Protein AF-N1TY03-F1 (afdb_monomer_lite)

Secondary structure (DSSP, 8-state):
-------SSHHHHHHHHHHHHHHHHHHHHHTTS---------GGGGGGGTTS--EEEES-GGGSSGGGHHHHHHHHHHHHSTTSEEEEEEEEESSS--S-TTT-SSHHHHHHH--SEEEEEEEEE-TT-SEEEEEEEEE--

pLDDT: mean 82.62, std 18.33, range [23.09, 98.69]

Structure (mmCIF, N/CA/C/O backbone):
data_AF-N1TY03-F1
#
_entry.id   AF-N1TY03-F1
#
loop_
_atom_site.group_PDB
_atom_site.id
_atom_site.type_symbol
_atom_site.label_atom_id
_atom_site.label_alt_id
_atom_site.label_comp_id
_atom_site.label_asym_id
_atom_site.label_entity_id
_atom_site.label_seq_id
_atom_site.pdbx_PDB_ins_code
_atom_site.Cartn_x
_atom_site.Cartn_y
_atom_site.Cartn_z
_atom_site.occupancy
_atom_site.B_iso_or_equiv
_atom_site.auth_seq_id
_atom_site.auth_comp_id
_atom_site.auth_asym_id
_atom_site.auth_atom_id
_atom_site.pdbx_PDB_model_num
ATOM 1 N N . MET A 1 1 ? -10.151 78.524 -17.165 1.00 32.78 1 MET A N 1
ATOM 2 C CA . MET A 1 1 ? -10.480 77.322 -17.957 1.00 32.78 1 MET A CA 1
ATOM 3 C C . MET A 1 1 ? -10.889 76.242 -16.972 1.00 32.78 1 MET A C 1
ATOM 5 O O . MET A 1 1 ? -10.059 75.848 -16.166 1.00 32.78 1 MET A O 1
ATOM 9 N N . VAL A 1 2 ? -12.172 75.875 -16.941 1.00 31.00 2 VAL A N 1
ATOM 10 C CA . VAL A 1 2 ? -12.676 74.778 -16.103 1.00 31.00 2 VAL A CA 1
ATOM 11 C C . VAL A 1 2 ? -12.681 73.517 -16.950 1.00 31.00 2 VAL A C 1
ATOM 13 O O . VAL A 1 2 ? -13.260 73.525 -18.031 1.00 31.00 2 VAL A O 1
ATOM 16 N N . PHE A 1 3 ? -12.096 72.448 -16.423 1.00 23.09 3 PHE A N 1
ATOM 17 C CA . PHE A 1 3 ? -12.531 71.090 -16.713 1.00 23.09 3 PHE A CA 1
ATOM 18 C C . PHE A 1 3 ? -12.646 70.356 -15.379 1.00 23.09 3 PHE A C 1
ATOM 20 O O . PHE A 1 3 ? -11.650 70.097 -14.712 1.00 23.09 3 PHE A O 1
ATOM 27 N N . ILE A 1 4 ? -13.885 70.064 -14.991 1.00 39.34 4 ILE A N 1
ATOM 28 C CA . ILE A 1 4 ? -14.204 68.948 -14.107 1.00 39.34 4 ILE A CA 1
ATOM 29 C C . ILE A 1 4 ? -14.594 67.815 -15.048 1.00 39.34 4 ILE A C 1
ATOM 31 O O . ILE A 1 4 ? -15.502 67.988 -15.861 1.00 39.34 4 ILE A O 1
ATOM 35 N N . LEU A 1 5 ? -13.935 66.667 -14.923 1.00 27.67 5 LEU A N 1
ATOM 36 C CA . LEU A 1 5 ? -14.528 65.394 -15.310 1.00 27.67 5 LEU A CA 1
ATOM 37 C C . LEU A 1 5 ? -14.410 64.416 -14.127 1.00 27.67 5 LEU A C 1
ATOM 39 O O . LEU A 1 5 ? -13.311 64.243 -13.595 1.00 27.67 5 LEU A O 1
ATOM 43 N N . PRO A 1 6 ? -15.531 63.811 -13.692 1.00 41.47 6 PRO A N 1
ATOM 44 C CA . PRO A 1 6 ? -15.612 62.913 -12.549 1.00 41.47 6 PRO A CA 1
ATOM 45 C C . PRO A 1 6 ? -15.365 61.480 -13.023 1.00 41.47 6 PRO A C 1
ATOM 47 O O . PRO A 1 6 ? -16.198 60.921 -13.723 1.00 41.47 6 PRO A O 1
ATOM 50 N N . PHE A 1 7 ? -14.222 60.874 -12.706 1.00 38.22 7 PHE A N 1
ATOM 51 C CA . PHE A 1 7 ? -13.973 59.484 -13.124 1.00 38.22 7 PHE A CA 1
ATOM 52 C C . PHE A 1 7 ? -12.967 58.748 -12.229 1.00 38.22 7 PHE A C 1
ATOM 54 O O . PHE A 1 7 ? -12.175 57.944 -12.707 1.00 38.22 7 PHE A O 1
ATOM 61 N N . PHE A 1 8 ? -12.967 59.032 -10.922 1.00 39.16 8 PHE A N 1
ATOM 62 C CA . PHE A 1 8 ? -12.036 58.390 -9.983 1.00 39.16 8 PHE A CA 1
ATOM 63 C C . PHE A 1 8 ? -12.685 57.524 -8.893 1.00 39.16 8 PHE A C 1
ATOM 65 O O . PHE A 1 8 ? -11.984 56.707 -8.310 1.00 39.16 8 PHE A O 1
ATOM 72 N N . GLU A 1 9 ? -14.000 57.599 -8.659 1.00 41.66 9 GLU A N 1
ATOM 73 C CA . GLU A 1 9 ? -14.645 56.790 -7.604 1.00 41.66 9 GLU A CA 1
ATOM 74 C C . GLU A 1 9 ? -15.037 55.371 -8.060 1.00 41.66 9 GLU A C 1
ATOM 76 O O . GLU A 1 9 ? -14.799 54.410 -7.332 1.00 41.66 9 GLU A O 1
ATOM 81 N N . ILE A 1 10 ? -15.506 55.186 -9.301 1.00 44.16 10 ILE A N 1
ATOM 82 C CA . ILE A 1 10 ? -15.982 53.870 -9.791 1.00 44.16 10 ILE A CA 1
ATOM 83 C C . ILE A 1 10 ? -14.835 52.843 -9.918 1.00 44.16 10 ILE A C 1
ATOM 85 O O . ILE A 1 10 ? -15.014 51.652 -9.665 1.00 44.16 10 ILE A O 1
ATOM 89 N N . LEU A 1 11 ? -13.625 53.298 -10.266 1.00 42.69 11 LEU A N 1
ATOM 90 C CA . LEU A 1 11 ? -12.438 52.440 -10.411 1.00 42.69 11 LEU A CA 1
ATOM 91 C C . LEU A 1 11 ? -11.856 51.989 -9.058 1.00 42.69 11 LEU A C 1
ATOM 93 O O . LEU A 1 11 ? -11.194 50.952 -8.986 1.00 42.69 11 LEU A O 1
ATOM 97 N N . LEU A 1 12 ? -12.108 52.753 -7.989 1.00 49.16 12 LEU A N 1
ATOM 98 C CA . LEU A 1 12 ? -11.766 52.378 -6.617 1.00 49.16 12 LEU A CA 1
ATOM 99 C C . LEU A 1 12 ? -12.756 51.336 -6.086 1.00 49.16 12 LEU A C 1
ATOM 101 O O . LEU A 1 12 ? -12.318 50.329 -5.535 1.00 49.16 12 LEU A O 1
ATOM 105 N N . GLU A 1 13 ? -14.060 51.513 -6.317 1.00 53.53 13 GLU A N 1
ATOM 106 C CA . GLU A 1 13 ? -15.087 50.555 -5.879 1.00 53.53 13 GLU A CA 1
ATOM 107 C C . GLU A 1 13 ? -14.937 49.170 -6.524 1.00 53.53 13 GLU A C 1
ATOM 109 O O . GLU A 1 13 ? -15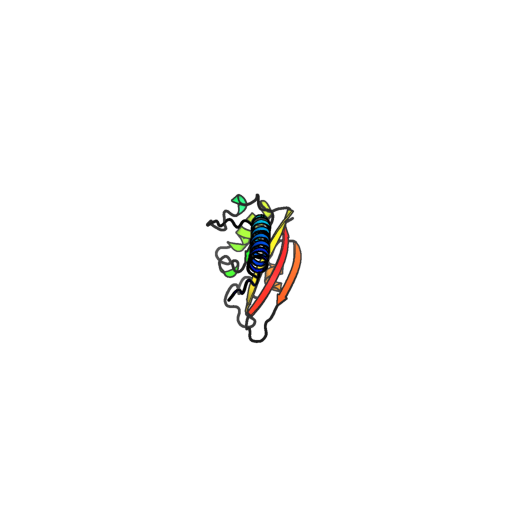.027 48.160 -5.825 1.00 53.53 13 GLU A O 1
ATOM 114 N N . GLN A 1 14 ? -14.631 49.092 -7.825 1.00 54.59 14 GLN A N 1
ATOM 115 C CA . GLN A 1 14 ? -14.412 47.803 -8.498 1.00 54.59 14 GLN A CA 1
ATOM 116 C C . GLN A 1 14 ? -13.203 47.045 -7.930 1.00 54.59 14 GLN A C 1
ATOM 118 O O . GLN A 1 14 ? -13.305 45.851 -7.647 1.00 54.59 14 GLN A O 1
ATOM 123 N N . LYS A 1 15 ? -12.089 47.743 -7.667 1.00 58.50 15 LYS A N 1
ATOM 124 C CA . LYS A 1 15 ? -10.913 47.144 -7.013 1.00 58.50 15 LYS A CA 1
ATOM 125 C C . LYS A 1 15 ? -11.196 46.729 -5.570 1.00 58.50 15 LYS A C 1
ATOM 127 O O . LYS A 1 15 ? -10.682 45.711 -5.114 1.00 58.50 15 LYS A O 1
ATOM 132 N N . TRP A 1 16 ? -12.022 47.485 -4.847 1.00 55.09 16 TRP A N 1
ATOM 133 C CA . TRP A 1 16 ? -12.444 47.132 -3.491 1.00 55.09 16 TRP A CA 1
ATOM 134 C C . TRP A 1 16 ? -13.324 45.880 -3.462 1.00 55.09 16 TRP A C 1
ATOM 136 O O . TRP A 1 16 ? -13.111 45.011 -2.616 1.00 55.09 16 TRP A O 1
ATOM 146 N N . LEU A 1 17 ? -14.260 45.739 -4.402 1.00 67.25 17 LEU A N 1
ATOM 147 C CA . LEU A 1 17 ? -15.093 44.540 -4.530 1.00 67.25 17 LEU A CA 1
ATOM 148 C C . LEU A 1 17 ? -14.274 43.309 -4.941 1.00 67.25 17 LEU A C 1
ATOM 150 O O . LEU A 1 17 ? -14.499 42.229 -4.395 1.00 67.25 17 LEU A O 1
ATOM 154 N N . GLU A 1 18 ? -13.281 43.463 -5.822 1.00 69.69 18 GLU A N 1
ATOM 155 C CA . GLU A 1 18 ? -12.323 42.394 -6.140 1.00 69.69 18 GLU A CA 1
ATOM 156 C C . GLU A 1 18 ? -11.487 41.982 -4.923 1.00 69.69 18 GLU A C 1
ATOM 158 O O . GLU A 1 18 ? -11.324 40.790 -4.667 1.00 69.69 18 GLU A O 1
ATOM 163 N N . LEU A 1 19 ? -11.003 42.937 -4.124 1.00 66.12 19 LEU A N 1
ATOM 164 C CA . LEU A 1 19 ? -10.240 42.648 -2.905 1.00 66.12 19 LEU A CA 1
ATOM 165 C C . LEU A 1 19 ? -11.094 41.963 -1.831 1.00 66.12 19 LEU A C 1
ATOM 167 O O . LEU A 1 19 ? -10.617 41.046 -1.163 1.00 66.12 19 LEU A O 1
ATOM 171 N N . ILE A 1 20 ? -12.361 42.358 -1.684 1.00 74.31 20 ILE A N 1
ATOM 172 C CA . ILE A 1 20 ? -13.320 41.693 -0.789 1.00 74.31 20 ILE A CA 1
ATOM 173 C C . ILE A 1 20 ? -13.638 40.284 -1.302 1.00 74.31 20 ILE A C 1
ATOM 175 O O . ILE A 1 20 ? -13.647 39.341 -0.515 1.00 74.31 20 ILE A O 1
ATOM 179 N N . SER A 1 21 ? -13.832 40.115 -2.610 1.00 72.50 21 SER A N 1
ATOM 180 C CA . SER A 1 21 ? -14.013 38.811 -3.262 1.00 72.50 21 SER A CA 1
ATOM 181 C C . SER A 1 21 ? -12.821 37.880 -3.016 1.00 72.50 21 SER A C 1
ATOM 183 O O . SER A 1 21 ? -13.005 36.753 -2.554 1.00 72.50 21 SER A O 1
ATOM 185 N N . LEU A 1 22 ? -11.596 38.367 -3.236 1.00 69.94 22 LEU A N 1
ATOM 186 C CA . LEU A 1 22 ? -10.353 37.631 -2.992 1.00 69.94 22 LEU A CA 1
ATOM 187 C C . LEU A 1 22 ? -10.180 37.284 -1.511 1.00 69.94 22 LEU A C 1
ATOM 189 O O . LEU A 1 22 ? -9.814 36.158 -1.180 1.00 69.94 22 LEU A O 1
ATOM 193 N N . ARG A 1 23 ? -10.501 38.216 -0.604 1.00 68.62 23 ARG A N 1
ATOM 194 C CA . ARG A 1 23 ? -10.499 37.974 0.846 1.00 68.62 23 ARG A CA 1
ATOM 195 C C . ARG A 1 23 ? -11.518 36.899 1.221 1.00 68.62 23 ARG A C 1
ATOM 197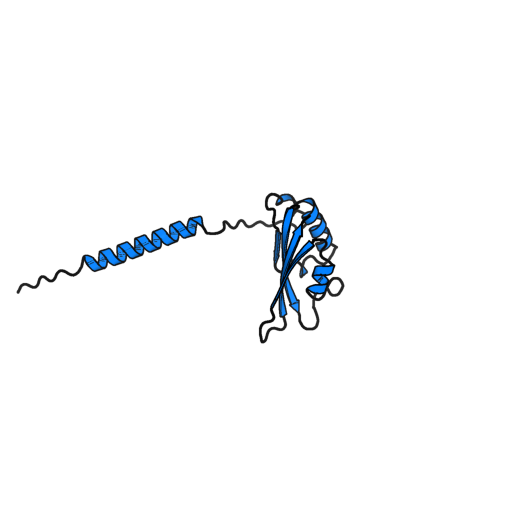 O O . ARG A 1 23 ? -11.182 35.992 1.970 1.00 68.62 23 ARG A O 1
ATOM 204 N N . LEU A 1 24 ? -12.734 36.951 0.680 1.00 70.25 24 LEU A N 1
ATOM 205 C CA . LEU A 1 24 ? -13.775 35.951 0.929 1.00 70.25 24 LEU A CA 1
ATOM 206 C C . LEU A 1 24 ? -13.419 34.581 0.336 1.00 70.25 24 LEU A C 1
ATOM 208 O O . LEU A 1 24 ? -13.692 33.566 0.971 1.00 70.25 24 LEU A O 1
ATOM 212 N N . GLN A 1 25 ? -12.787 34.526 -0.840 1.00 68.19 25 GLN A N 1
ATOM 213 C CA . GLN A 1 25 ? -12.240 33.287 -1.403 1.00 68.19 25 GLN A CA 1
ATOM 214 C C . GLN A 1 25 ? -11.122 32.721 -0.527 1.00 68.19 25 GLN A C 1
ATOM 216 O O . GLN A 1 25 ? -11.139 31.528 -0.243 1.00 68.19 25 GLN A O 1
ATOM 221 N N . TYR A 1 26 ? -10.205 33.561 -0.046 1.00 66.56 26 TYR A N 1
ATOM 222 C CA . TYR A 1 26 ? -9.133 33.156 0.861 1.00 66.56 26 TYR A CA 1
ATOM 223 C C . TYR A 1 26 ? -9.674 32.617 2.193 1.00 66.56 26 TYR A C 1
ATOM 225 O O . TYR A 1 26 ? -9.283 31.535 2.617 1.00 66.56 26 TYR A O 1
ATOM 233 N N . GLU A 1 27 ? -10.627 33.304 2.827 1.00 65.94 27 GLU A N 1
ATOM 234 C CA . GLU A 1 27 ? -11.240 32.838 4.082 1.00 65.94 27 GLU A CA 1
ATOM 235 C C . GLU A 1 27 ? -12.080 31.557 3.873 1.00 65.94 27 GLU A C 1
ATOM 237 O O . GLU A 1 27 ? -12.091 30.676 4.733 1.00 65.94 27 GLU A O 1
ATOM 242 N N . ARG A 1 28 ? -12.728 31.387 2.707 1.00 60.50 28 ARG A N 1
ATOM 243 C CA . ARG A 1 28 ? -13.392 30.120 2.328 1.00 60.50 28 ARG A CA 1
ATOM 244 C C . ARG A 1 28 ? -12.389 28.986 2.100 1.00 60.50 28 ARG A C 1
ATOM 246 O O . ARG A 1 28 ? -12.649 27.856 2.511 1.00 60.50 28 ARG A O 1
ATOM 253 N N . GLN A 1 29 ? -11.249 29.275 1.474 1.00 59.31 29 GLN A N 1
ATOM 254 C CA . GLN A 1 29 ? -10.171 28.305 1.261 1.00 59.31 29 GLN A CA 1
ATOM 255 C C . GLN A 1 29 ? -9.499 27.909 2.576 1.00 59.31 29 GLN A C 1
ATOM 257 O O . GLN A 1 29 ? -9.204 26.740 2.792 1.00 59.31 29 GLN A O 1
ATOM 262 N N . LYS A 1 30 ? -9.343 28.848 3.509 1.00 57.56 30 LYS A N 1
ATOM 263 C CA . LYS A 1 30 ? -8.762 28.601 4.833 1.00 57.56 30 LYS A CA 1
ATOM 264 C C . LYS A 1 30 ? -9.539 27.557 5.643 1.00 57.56 30 LYS A C 1
ATOM 266 O O . LYS A 1 30 ? -8.926 26.784 6.367 1.00 57.56 30 LYS A O 1
ATOM 271 N N . ASN A 1 31 ? -10.860 27.496 5.468 1.00 55.81 31 ASN A N 1
ATOM 272 C CA . ASN A 1 31 ? -11.732 26.500 6.104 1.00 55.81 31 ASN A CA 1
ATOM 273 C C . ASN A 1 31 ? -11.920 25.209 5.283 1.00 55.81 31 ASN A C 1
ATOM 275 O O . ASN A 1 31 ? -12.660 24.325 5.708 1.00 55.81 31 ASN A O 1
ATOM 279 N N . THR A 1 32 ? -11.297 25.098 4.106 1.00 56.88 32 THR A N 1
ATOM 280 C CA . THR A 1 32 ? -11.384 23.914 3.223 1.00 56.88 32 THR A CA 1
ATOM 281 C C . THR A 1 32 ? -10.024 23.302 2.889 1.00 56.88 32 THR A C 1
ATOM 283 O O . THR A 1 32 ? -9.963 22.206 2.337 1.00 56.88 32 THR A O 1
ATOM 286 N N . LEU A 1 33 ? -8.928 23.970 3.252 1.00 57.94 33 LEU A N 1
ATOM 287 C CA . LEU A 1 33 ? -7.585 23.414 3.200 1.00 57.94 33 LEU A CA 1
ATOM 288 C C . LEU A 1 33 ? -7.486 22.260 4.197 1.00 57.94 33 LEU A C 1
ATOM 290 O O . LEU A 1 33 ? -7.722 22.432 5.393 1.00 57.94 33 LEU A O 1
ATOM 294 N N . ALA A 1 34 ? -7.128 21.082 3.686 1.00 65.62 34 ALA A N 1
ATOM 295 C CA . ALA A 1 34 ? -6.784 19.944 4.519 1.00 65.62 34 ALA A CA 1
ATOM 296 C C . ALA A 1 34 ? -5.727 20.379 5.546 1.00 65.62 34 ALA A C 1
ATOM 298 O O . ALA A 1 34 ? -4.706 20.972 5.191 1.00 65.62 34 ALA A O 1
ATOM 299 N N . ILE A 1 35 ? -5.996 20.123 6.826 1.00 76.25 35 ILE A N 1
ATOM 300 C CA . ILE A 1 35 ? -5.016 20.338 7.886 1.00 76.25 35 ILE A CA 1
ATOM 301 C C . ILE A 1 35 ? -4.022 19.185 7.785 1.00 76.25 35 ILE A C 1
ATOM 303 O O . ILE A 1 35 ? -4.351 18.046 8.106 1.00 76.25 35 ILE A O 1
ATOM 307 N N . TRP A 1 36 ? -2.819 19.482 7.304 1.00 78.25 36 TRP A N 1
ATOM 308 C CA . TRP A 1 36 ? -1.727 18.517 7.236 1.00 78.25 36 TRP A CA 1
ATOM 309 C C . TRP A 1 36 ? -0.932 18.570 8.534 1.00 78.25 36 TRP A C 1
ATOM 311 O O . TRP A 1 36 ? -0.454 19.635 8.930 1.00 78.25 36 TRP A O 1
ATOM 321 N N . ILE A 1 37 ? -0.779 17.420 9.184 1.00 82.88 37 ILE A N 1
ATOM 322 C CA . ILE A 1 37 ? 0.087 17.261 10.350 1.00 82.88 37 ILE A CA 1
ATOM 323 C C . ILE A 1 37 ? 1.175 16.266 9.965 1.00 82.88 37 ILE A C 1
ATOM 325 O O . ILE A 1 37 ? 0.879 15.172 9.490 1.00 82.88 37 ILE A O 1
ATOM 329 N N . PHE A 1 38 ? 2.431 16.669 10.131 1.00 85.56 38 PHE A N 1
ATOM 330 C CA . PHE A 1 38 ? 3.587 15.843 9.804 1.00 85.56 38 PHE A CA 1
ATOM 331 C C . PHE A 1 38 ? 4.173 15.249 11.079 1.00 85.56 38 PHE A C 1
ATOM 333 O O . PHE A 1 38 ? 4.370 15.956 12.069 1.00 85.56 38 PHE A O 1
ATOM 340 N N . PHE A 1 39 ? 4.489 13.959 11.023 1.00 86.94 39 PHE A N 1
ATOM 341 C CA . PHE A 1 39 ? 5.150 13.221 12.092 1.00 86.94 39 PHE A CA 1
ATOM 342 C C . PHE A 1 39 ? 6.351 12.466 11.520 1.00 86.94 39 PHE A C 1
ATOM 344 O O . PHE A 1 39 ? 6.376 12.138 10.334 1.00 86.94 39 PHE A O 1
ATOM 351 N N . CYS A 1 40 ? 7.339 12.198 12.369 1.00 90.25 40 CYS A N 1
ATOM 352 C CA . CYS A 1 40 ? 8.458 11.313 12.072 1.00 90.25 40 CYS A CA 1
ATOM 353 C C . CYS A 1 40 ? 8.451 10.215 13.137 1.00 90.25 40 CYS A C 1
ATOM 355 O O . CYS A 1 40 ? 8.546 10.530 14.324 1.00 90.25 40 CYS A O 1
ATOM 357 N N . ASP A 1 41 ? 8.267 8.966 12.721 1.00 91.25 41 ASP A N 1
ATOM 358 C CA . ASP A 1 41 ? 8.218 7.797 13.600 1.00 91.25 41 ASP A CA 1
ATOM 359 C C . ASP A 1 41 ? 8.612 6.547 12.801 1.00 91.25 41 ASP A C 1
ATOM 361 O O . ASP A 1 41 ? 8.629 6.572 11.563 1.00 91.25 41 ASP A O 1
ATOM 365 N N . ASP A 1 42 ? 8.913 5.457 13.500 1.00 90.38 42 ASP A N 1
ATOM 366 C CA . ASP A 1 42 ? 9.219 4.183 12.855 1.00 90.38 42 ASP A CA 1
ATOM 367 C C . ASP A 1 42 ? 7.937 3.468 12.408 1.00 90.38 42 ASP A C 1
ATOM 369 O O . ASP A 1 42 ? 6.894 3.527 13.067 1.00 90.38 42 ASP A O 1
ATOM 373 N N . ILE A 1 43 ? 8.024 2.721 11.301 1.00 88.69 43 ILE A N 1
ATOM 374 C CA . ILE A 1 43 ? 6.891 1.969 10.729 1.00 88.69 43 ILE A CA 1
ATOM 375 C C . ILE A 1 43 ? 6.295 0.952 11.713 1.00 88.69 43 ILE A C 1
ATOM 377 O O . ILE A 1 43 ? 5.134 0.562 11.617 1.00 88.69 43 ILE A O 1
ATOM 381 N N . GLU A 1 44 ? 7.087 0.540 12.696 1.00 88.94 44 GLU A N 1
ATOM 382 C CA . GLU A 1 44 ? 6.692 -0.407 13.728 1.00 88.94 44 GLU A CA 1
ATOM 383 C C . GLU A 1 44 ? 5.683 0.192 14.721 1.00 88.94 44 GLU A C 1
ATOM 385 O O . GLU A 1 44 ? 4.951 -0.536 15.390 1.00 88.94 44 GLU A O 1
ATOM 390 N N . PHE A 1 45 ? 5.600 1.522 14.788 1.00 90.75 45 PHE A N 1
ATOM 391 C CA . PHE A 1 45 ? 4.746 2.252 15.718 1.00 90.75 45 PHE A CA 1
ATOM 392 C C . PHE A 1 45 ? 3.446 2.772 15.098 1.00 90.75 45 PHE A C 1
ATOM 394 O O . PHE A 1 45 ? 2.744 3.561 15.734 1.00 90.75 45 PHE A O 1
ATOM 401 N N . LEU A 1 46 ? 3.073 2.301 13.901 1.00 91.31 46 LEU A N 1
ATOM 402 C CA . LEU A 1 46 ? 1.848 2.713 13.199 1.00 91.31 46 LEU A CA 1
ATOM 403 C C . LEU A 1 46 ? 0.593 2.698 14.086 1.00 91.31 46 LEU A C 1
ATOM 405 O O . LEU A 1 46 ? -0.255 3.577 13.961 1.00 91.31 46 LEU A O 1
ATOM 409 N N . GLY A 1 47 ? 0.484 1.752 15.025 1.00 91.50 47 GLY A N 1
ATOM 410 C CA . GLY A 1 47 ? -0.658 1.659 15.941 1.00 91.50 47 GLY A CA 1
ATOM 411 C C . GLY A 1 47 ? -0.912 2.906 16.805 1.00 91.50 47 GLY A C 1
ATOM 412 O O . GLY A 1 47 ? -2.052 3.112 17.232 1.00 91.50 47 GLY A O 1
ATOM 413 N N . LYS A 1 48 ? 0.098 3.767 17.028 1.00 93.50 48 LYS A N 1
ATOM 414 C CA . LYS A 1 48 ? -0.055 5.054 17.741 1.00 93.50 48 LYS A CA 1
ATOM 415 C C . LYS A 1 48 ? -1.016 6.017 17.039 1.00 93.50 48 LYS A C 1
ATOM 417 O O . LYS A 1 48 ? -1.556 6.883 17.710 1.00 93.50 48 LYS A O 1
ATOM 422 N N . TYR A 1 49 ? -1.211 5.838 15.732 1.00 92.31 49 TYR A N 1
ATOM 423 C CA . TYR A 1 49 ? -1.998 6.703 14.850 1.00 92.31 49 TYR A CA 1
ATOM 424 C C . TYR A 1 49 ? -3.356 6.084 14.473 1.00 92.31 49 TYR A C 1
ATOM 426 O O . TYR A 1 49 ? -3.959 6.435 13.461 1.00 92.31 49 TYR A O 1
ATOM 434 N N . SER A 1 50 ? -3.833 5.115 15.258 1.00 90.50 50 SER A N 1
ATOM 435 C CA . SER A 1 50 ? -5.066 4.356 14.987 1.00 90.50 50 SER A CA 1
ATOM 436 C C . SER A 1 50 ? -6.361 5.173 15.086 1.00 90.50 50 SER A C 1
ATOM 438 O O . SER A 1 50 ? -7.435 4.698 14.689 1.00 90.50 50 SER A O 1
ATOM 440 N N . GLU A 1 51 ? -6.286 6.411 15.583 1.00 90.81 51 GLU A N 1
ATOM 441 C CA . GLU A 1 51 ? -7.363 7.393 15.474 1.00 90.81 51 GLU A CA 1
ATOM 442 C C . GLU A 1 51 ? -7.662 7.758 14.011 1.00 90.81 51 GLU A C 1
ATOM 444 O O . GLU A 1 51 ? -8.816 8.038 13.672 1.00 90.81 51 GLU A O 1
ATOM 449 N N . TYR A 1 52 ? -6.662 7.678 13.127 1.00 90.75 52 TYR A N 1
ATOM 450 C CA . TYR A 1 52 ? -6.844 7.796 11.686 1.00 90.75 52 TYR A CA 1
ATOM 451 C C . TYR A 1 52 ? -7.188 6.418 11.126 1.00 90.75 52 TYR A C 1
ATOM 453 O O . TYR A 1 52 ? -6.368 5.512 11.111 1.00 90.75 52 TYR A O 1
ATOM 461 N N . LYS A 1 53 ? -8.425 6.231 10.660 1.00 90.44 53 LYS A N 1
ATOM 462 C CA . LYS A 1 53 ? -8.888 4.913 10.191 1.00 90.44 53 LYS A CA 1
ATOM 463 C C . LYS A 1 53 ? -8.255 4.456 8.883 1.00 90.44 53 LYS A C 1
ATOM 465 O O . LYS A 1 53 ? -8.118 3.260 8.669 1.00 90.44 53 LYS A O 1
ATOM 470 N N . ASN A 1 54 ? -7.889 5.393 8.017 1.00 95.38 54 ASN A N 1
ATOM 471 C CA . ASN A 1 54 ? -7.345 5.089 6.701 1.00 95.38 54 ASN A CA 1
ATOM 472 C C . ASN A 1 54 ? -5.847 5.353 6.688 1.00 95.38 54 ASN A C 1
ATOM 474 O O . ASN A 1 54 ? -5.388 6.347 7.251 1.00 95.38 54 ASN A O 1
ATOM 478 N N . ILE A 1 55 ? -5.110 4.496 5.995 1.00 95.75 55 ILE A N 1
ATOM 479 C CA . ILE A 1 55 ? -3.662 4.595 5.866 1.00 95.75 55 ILE A CA 1
ATOM 480 C C . ILE A 1 55 ? -3.274 4.567 4.395 1.00 95.75 55 ILE A C 1
ATOM 482 O O . ILE A 1 55 ? -3.837 3.806 3.613 1.00 95.75 55 ILE A O 1
ATOM 486 N N . MET A 1 56 ? -2.319 5.413 4.015 1.00 96.00 56 MET A N 1
ATOM 487 C CA . MET A 1 56 ? -1.786 5.463 2.660 1.00 96.00 56 MET A CA 1
ATOM 488 C C . MET A 1 56 ? -0.280 5.245 2.680 1.00 96.00 56 MET A C 1
ATOM 490 O O . MET A 1 56 ? 0.445 6.000 3.325 1.00 96.00 56 MET A O 1
ATOM 494 N N . PHE A 1 57 ? 0.195 4.254 1.933 1.00 96.50 57 PHE A N 1
ATOM 495 C CA . PHE A 1 57 ? 1.606 4.143 1.578 1.00 96.50 57 PHE A CA 1
ATOM 496 C C . PHE A 1 57 ? 1.792 4.701 0.175 1.00 96.50 57 PHE A C 1
ATOM 498 O O . PHE A 1 57 ? 1.162 4.227 -0.764 1.00 96.50 57 PHE A O 1
ATOM 505 N N . SER A 1 58 ? 2.659 5.701 0.037 1.00 95.25 58 SER A N 1
ATOM 506 C CA . SER A 1 58 ? 3.024 6.282 -1.254 1.00 95.25 58 SER A CA 1
ATOM 507 C C . SER A 1 58 ? 4.534 6.197 -1.411 1.00 95.25 58 SER A C 1
ATOM 509 O O . SER A 1 58 ? 5.252 6.829 -0.641 1.00 95.25 58 SER A O 1
ATOM 511 N N . GLU A 1 59 ? 5.007 5.372 -2.349 1.00 92.62 59 GLU A N 1
ATOM 512 C CA . GLU A 1 59 ? 6.437 5.093 -2.603 1.00 92.62 59 GLU A CA 1
ATOM 513 C C . GLU A 1 59 ? 7.239 4.566 -1.396 1.00 92.62 59 GLU A C 1
ATOM 515 O O . GLU A 1 59 ? 8.460 4.450 -1.443 1.00 92.62 59 GLU A O 1
ATOM 520 N N . LEU A 1 60 ? 6.565 4.191 -0.308 1.00 91.50 60 LEU A N 1
ATOM 521 C CA . LEU A 1 60 ? 7.212 3.699 0.908 1.00 91.50 60 LEU A CA 1
ATOM 522 C C . LEU A 1 60 ? 7.645 2.235 0.784 1.00 91.50 60 LEU A C 1
ATOM 524 O O . LEU A 1 60 ? 8.647 1.825 1.363 1.00 91.50 60 LEU A O 1
ATOM 528 N N . THR A 1 61 ? 6.877 1.430 0.047 1.00 92.81 61 THR A N 1
ATOM 529 C CA . THR A 1 61 ? 6.955 -0.033 0.117 1.00 92.81 61 THR A CA 1
ATOM 530 C C . THR A 1 61 ? 8.330 -0.578 -0.235 1.00 92.81 61 THR A C 1
ATOM 532 O O . THR A 1 61 ? 8.795 -1.476 0.459 1.00 92.81 61 THR A O 1
ATOM 535 N N . TRP A 1 62 ? 9.013 -0.002 -1.231 1.00 90.19 62 TRP A N 1
ATOM 536 C CA . TRP A 1 62 ? 10.360 -0.426 -1.631 1.00 90.19 62 TRP A CA 1
ATOM 537 C C . TRP A 1 62 ? 11.387 -0.349 -0.494 1.00 90.19 62 TRP A C 1
ATOM 539 O O . TRP A 1 62 ? 12.317 -1.149 -0.465 1.00 90.19 62 TRP A O 1
ATOM 549 N N . TYR A 1 63 ? 11.198 0.564 0.462 1.00 88.44 63 TYR A N 1
ATOM 550 C CA . TYR A 1 63 ? 12.116 0.801 1.580 1.00 88.44 63 TYR A CA 1
ATOM 551 C C . TYR A 1 63 ? 11.851 -0.084 2.802 1.00 88.44 63 TYR A C 1
ATOM 553 O O . TYR A 1 63 ? 12.649 -0.089 3.736 1.00 88.44 63 TYR A O 1
ATOM 561 N N . ILE A 1 64 ? 10.735 -0.816 2.816 1.00 90.62 64 ILE A N 1
ATOM 562 C CA . ILE A 1 64 ? 10.320 -1.658 3.948 1.00 90.62 64 ILE A CA 1
ATOM 563 C C . ILE A 1 64 ? 10.159 -3.132 3.558 1.00 90.62 64 ILE A C 1
ATOM 565 O O . ILE A 1 64 ? 9.543 -3.895 4.293 1.00 90.62 64 ILE A O 1
ATOM 569 N N . LEU A 1 65 ? 10.677 -3.546 2.399 1.00 88.50 65 LEU A N 1
ATOM 570 C CA . LEU A 1 65 ? 10.616 -4.949 1.974 1.00 88.50 65 LEU A CA 1
ATOM 571 C C . LEU A 1 65 ? 11.514 -5.856 2.819 1.00 88.50 65 LEU A C 1
ATOM 573 O O . LEU A 1 65 ? 11.141 -6.984 3.126 1.00 88.50 65 LEU A O 1
ATOM 577 N N . GLU A 1 66 ? 12.693 -5.362 3.186 1.00 80.81 66 GLU A N 1
ATOM 578 C CA . GLU A 1 66 ? 13.689 -6.127 3.931 1.00 80.81 66 GLU A CA 1
ATOM 579 C C . GLU A 1 66 ? 13.270 -6.337 5.396 1.00 80.81 66 GLU A C 1
ATOM 581 O O . GLU A 1 66 ? 12.397 -5.646 5.933 1.00 80.81 66 GLU A O 1
ATOM 586 N N . ASP A 1 67 ? 13.881 -7.333 6.040 1.00 83.38 67 ASP A N 1
ATOM 587 C CA . ASP A 1 67 ? 13.683 -7.668 7.457 1.00 83.38 67 ASP A CA 1
ATOM 588 C C . ASP A 1 67 ? 12.218 -7.900 7.874 1.00 83.38 67 ASP A C 1
ATOM 590 O O . ASP A 1 67 ? 11.837 -7.652 9.016 1.00 83.38 67 ASP A O 1
ATOM 594 N N . ASN A 1 68 ? 11.373 -8.380 6.953 1.00 84.69 68 ASN A N 1
ATOM 595 C CA . ASN A 1 68 ? 9.935 -8.604 7.165 1.00 84.69 68 ASN A CA 1
ATOM 596 C C . ASN A 1 68 ? 9.144 -7.347 7.579 1.00 84.69 68 ASN A C 1
ATOM 598 O O . ASN A 1 68 ? 8.000 -7.470 8.028 1.00 84.69 68 ASN A O 1
ATOM 602 N N . LYS A 1 69 ? 9.695 -6.138 7.405 1.00 91.12 69 LYS A N 1
ATOM 603 C CA . LYS A 1 69 ? 9.047 -4.897 7.860 1.00 91.12 69 LYS A CA 1
ATOM 604 C C . LYS A 1 69 ? 7.699 -4.658 7.188 1.00 91.12 69 LYS A C 1
ATOM 606 O O . LYS A 1 69 ? 6.770 -4.201 7.846 1.00 91.12 69 LYS A O 1
ATOM 611 N N . LEU A 1 70 ? 7.553 -5.019 5.912 1.00 92.69 70 LEU A N 1
ATOM 612 C CA . LEU A 1 70 ? 6.276 -4.928 5.206 1.00 92.69 70 LEU A CA 1
ATOM 613 C C . LEU A 1 70 ? 5.223 -5.863 5.814 1.00 92.69 70 LEU A C 1
ATOM 615 O O . LEU A 1 70 ? 4.084 -5.449 6.016 1.00 92.69 70 LEU A O 1
ATOM 619 N N . LEU A 1 71 ? 5.600 -7.105 6.129 1.00 92.19 71 LEU A N 1
ATOM 620 C CA . LEU A 1 71 ? 4.689 -8.069 6.751 1.00 92.19 71 LEU A CA 1
ATOM 621 C C . LEU A 1 71 ? 4.278 -7.595 8.148 1.00 92.19 71 LEU A C 1
ATOM 623 O O . LEU A 1 71 ? 3.092 -7.583 8.468 1.00 92.19 71 LEU A O 1
ATOM 627 N N . TYR A 1 72 ? 5.233 -7.100 8.936 1.00 93.25 72 TYR A N 1
ATOM 628 C CA . TYR A 1 72 ? 4.952 -6.507 10.242 1.00 93.25 72 TYR A CA 1
ATOM 629 C C . TYR A 1 72 ? 4.051 -5.265 10.149 1.00 93.25 72 TYR A C 1
ATOM 631 O O . TYR A 1 72 ? 3.159 -5.060 10.980 1.00 93.25 72 TYR A O 1
ATOM 639 N N . ALA A 1 73 ? 4.240 -4.438 9.117 1.00 94.75 73 ALA A N 1
ATOM 640 C CA . ALA A 1 73 ? 3.365 -3.306 8.846 1.00 94.75 73 ALA A CA 1
ATOM 641 C C . ALA A 1 73 ? 1.939 -3.780 8.535 1.00 94.75 73 ALA A C 1
ATOM 643 O O . ALA A 1 73 ? 0.991 -3.226 9.088 1.00 94.75 73 ALA A O 1
ATOM 644 N N . PHE A 1 74 ? 1.765 -4.831 7.726 1.00 95.56 74 PHE A N 1
ATOM 645 C CA . PHE A 1 74 ? 0.443 -5.409 7.476 1.00 95.56 74 PHE A CA 1
ATOM 646 C C . PHE A 1 74 ? -0.219 -5.937 8.752 1.00 95.56 74 PHE A C 1
ATOM 648 O O . PHE A 1 74 ? -1.398 -5.662 8.972 1.00 95.56 74 PHE A O 1
ATOM 655 N N . GLU A 1 75 ? 0.523 -6.617 9.627 1.00 95.06 75 GLU A N 1
ATOM 656 C CA . GLU A 1 75 ? 0.005 -7.073 10.925 1.00 95.06 75 GLU A CA 1
ATOM 657 C C . GLU A 1 75 ? -0.466 -5.901 11.802 1.00 95.06 75 GLU A C 1
ATOM 659 O O . GLU A 1 75 ? -1.553 -5.947 12.388 1.00 95.06 75 GLU A O 1
ATOM 664 N N . ASN A 1 76 ? 0.312 -4.816 11.857 1.00 94.88 76 ASN A N 1
ATOM 665 C CA . ASN A 1 76 ? -0.062 -3.608 12.594 1.00 94.88 76 ASN A CA 1
ATOM 666 C C . ASN A 1 76 ? -1.293 -2.923 11.998 1.00 94.88 76 ASN A C 1
ATOM 668 O O . ASN A 1 76 ? -2.200 -2.540 12.743 1.00 94.88 76 ASN A O 1
ATOM 672 N N . ILE A 1 77 ? -1.349 -2.797 10.670 1.00 96.12 77 ILE A N 1
ATOM 673 C CA . ILE A 1 77 ? -2.494 -2.219 9.962 1.00 96.12 77 ILE A CA 1
ATOM 674 C C . ILE A 1 77 ? -3.756 -3.033 10.269 1.00 96.12 77 ILE A C 1
ATOM 676 O O . ILE A 1 77 ? -4.752 -2.463 10.715 1.00 96.12 7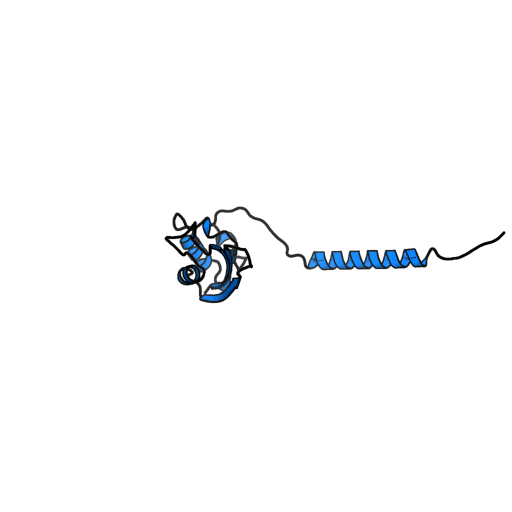7 ILE A O 1
ATOM 680 N N . ALA A 1 78 ? -3.695 -4.361 10.145 1.00 95.81 78 ALA A N 1
ATOM 681 C CA . ALA A 1 78 ? -4.814 -5.254 10.449 1.00 95.81 78 ALA A CA 1
ATOM 682 C C . ALA A 1 78 ? -5.313 -5.092 11.896 1.00 95.81 78 ALA A C 1
ATOM 684 O O . ALA A 1 78 ? -6.514 -5.026 12.158 1.00 95.81 78 ALA A O 1
ATOM 685 N N . LYS A 1 79 ? -4.383 -4.992 12.852 1.00 95.56 79 LYS A N 1
ATOM 686 C CA . LYS A 1 79 ? -4.702 -4.902 14.280 1.00 95.56 79 LYS A CA 1
ATOM 687 C C . LYS A 1 79 ? -5.310 -3.558 14.682 1.00 95.56 79 LYS A C 1
ATOM 689 O O . LYS A 1 79 ? -6.178 -3.521 15.555 1.00 95.56 79 LYS A O 1
ATOM 694 N N . HIS A 1 80 ? -4.833 -2.462 14.099 1.00 96.19 80 HIS A N 1
ATOM 695 C CA . HIS A 1 80 ? -5.091 -1.115 14.612 1.00 96.19 80 HIS A CA 1
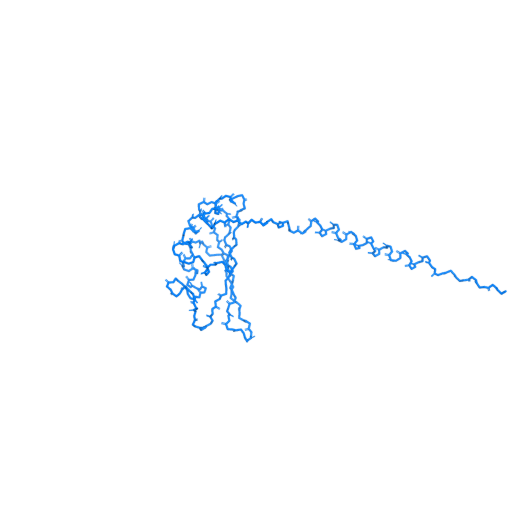ATOM 696 C C . HIS A 1 80 ? -6.021 -0.270 13.728 1.00 96.19 80 HIS A C 1
ATOM 698 O O . HIS A 1 80 ? -6.697 0.621 14.242 1.00 96.19 80 HIS A O 1
ATOM 704 N N . PHE A 1 81 ? -6.124 -0.578 12.434 1.00 96.44 81 PHE A N 1
ATOM 705 C CA . PHE A 1 81 ? -6.838 0.235 11.439 1.00 96.44 81 PHE A CA 1
ATOM 706 C C . PHE A 1 81 ? -8.104 -0.454 10.893 1.00 96.44 81 PHE A C 1
ATOM 708 O O . PHE A 1 81 ? -8.642 -0.072 9.855 1.00 96.44 81 PHE A O 1
ATOM 715 N N . LYS A 1 82 ? -8.615 -1.462 11.612 1.00 94.75 82 LYS A N 1
ATOM 716 C CA . LYS A 1 82 ? -9.836 -2.207 11.271 1.00 94.75 82 LYS A CA 1
ATOM 717 C C . LYS A 1 82 ? -11.035 -1.291 10.993 1.00 94.75 82 LYS A C 1
ATOM 719 O O . LYS A 1 82 ? -11.302 -0.341 11.742 1.00 94.75 82 LYS A O 1
ATOM 724 N N . GLY A 1 83 ? -11.780 -1.621 9.939 1.00 95.06 83 GLY A N 1
ATOM 725 C CA . GLY A 1 83 ? -12.921 -0.862 9.426 1.00 95.06 83 GLY A CA 1
ATOM 726 C C . GLY A 1 83 ? -12.541 0.316 8.521 1.00 95.06 83 GLY A C 1
ATOM 727 O O . GLY A 1 83 ? -13.431 1.049 8.091 1.00 95.06 83 GLY A O 1
ATOM 728 N N . GLY A 1 84 ? -11.249 0.523 8.262 1.00 96.94 84 GLY A N 1
ATOM 729 C CA . GLY A 1 84 ? -10.742 1.545 7.353 1.00 96.94 84 GLY A CA 1
ATOM 730 C C . GLY A 1 84 ? -10.251 0.989 6.019 1.00 96.94 84 GLY A C 1
ATOM 731 O O . GLY A 1 84 ? -10.512 -0.160 5.655 1.00 96.94 84 GLY A O 1
ATOM 732 N N . TYR A 1 85 ? -9.515 1.831 5.298 1.00 98.31 85 TYR A N 1
ATOM 733 C CA . TYR A 1 85 ? -8.927 1.509 4.004 1.00 98.31 85 TYR A CA 1
ATOM 734 C C . TYR A 1 85 ? -7.410 1.654 4.022 1.00 98.31 85 TYR A C 1
ATOM 736 O O . TYR A 1 85 ? -6.866 2.620 4.566 1.00 98.31 85 TYR A O 1
ATOM 744 N N . PHE A 1 86 ? -6.742 0.716 3.360 1.00 98.25 86 PHE A N 1
ATOM 745 C CA . PHE A 1 86 ? -5.338 0.822 3.006 1.00 98.25 86 PHE A CA 1
ATOM 746 C C . PHE A 1 86 ? -5.222 1.243 1.543 1.00 98.25 86 PHE A C 1
ATOM 748 O O . PHE A 1 86 ? -5.673 0.535 0.646 1.00 98.25 86 PHE A O 1
ATOM 755 N N . ILE A 1 87 ? -4.624 2.405 1.308 1.00 98.31 87 ILE A N 1
ATOM 756 C CA . ILE A 1 87 ? -4.347 2.938 -0.022 1.00 98.31 87 ILE A CA 1
ATOM 757 C C . ILE A 1 87 ? -2.863 2.732 -0.303 1.00 98.31 87 ILE A C 1
ATOM 759 O O . ILE A 1 87 ? -2.004 3.087 0.505 1.00 98.31 87 ILE A O 1
ATOM 763 N N . HIS A 1 88 ? -2.547 2.161 -1.452 1.00 98.12 88 HIS A N 1
ATOM 764 C CA . HIS A 1 88 ? -1.180 1.857 -1.834 1.00 98.12 88 HIS A CA 1
ATOM 765 C C . HIS A 1 88 ? -0.882 2.456 -3.198 1.00 98.12 88 HIS A C 1
ATOM 767 O O . HIS A 1 88 ? -1.502 2.083 -4.189 1.00 98.12 88 HIS A O 1
ATOM 773 N N . ASN A 1 89 ? 0.057 3.396 -3.222 1.00 97.75 89 ASN A N 1
ATOM 774 C CA . ASN A 1 89 ? 0.572 4.011 -4.432 1.00 97.75 89 ASN A CA 1
ATOM 775 C C . ASN A 1 89 ? 2.041 3.623 -4.581 1.00 97.75 89 ASN A C 1
ATOM 777 O O . ASN A 1 89 ? 2.851 3.861 -3.674 1.00 97.75 89 ASN A O 1
ATOM 781 N N . LEU A 1 90 ? 2.373 3.016 -5.716 1.00 95.38 90 LEU A N 1
ATOM 782 C CA . LEU A 1 90 ? 3.723 2.545 -5.990 1.00 95.38 90 LEU A CA 1
ATOM 783 C C . LEU A 1 90 ? 4.020 2.564 -7.486 1.00 95.38 90 LEU A C 1
ATOM 785 O O . LEU A 1 90 ? 3.184 2.163 -8.304 1.00 95.38 90 LEU A O 1
ATOM 789 N N . GLN A 1 91 ? 5.228 2.980 -7.839 1.00 93.81 91 GLN A N 1
ATOM 790 C CA . GLN A 1 91 ? 5.755 2.863 -9.189 1.00 93.81 91 GLN A CA 1
ATOM 791 C C . GLN A 1 91 ? 6.462 1.524 -9.397 1.00 93.81 91 GLN A C 1
ATOM 793 O O . GLN A 1 91 ? 7.307 1.109 -8.600 1.00 93.81 91 GLN A O 1
ATOM 798 N N . PHE A 1 92 ? 6.143 0.877 -10.515 1.00 92.69 92 PHE A N 1
ATOM 799 C CA . PHE A 1 92 ? 6.783 -0.349 -10.986 1.00 92.69 92 PHE A CA 1
ATOM 800 C C . PHE A 1 92 ? 7.585 -0.090 -12.254 1.00 92.69 92 PHE A C 1
ATOM 802 O O . PHE A 1 92 ? 7.177 0.724 -13.078 1.00 92.69 92 PHE A O 1
ATOM 809 N N . TYR A 1 93 ? 8.684 -0.815 -12.448 1.00 89.00 93 TYR A N 1
ATOM 810 C CA . TYR A 1 93 ? 9.457 -0.749 -13.689 1.00 89.00 93 TYR A CA 1
ATOM 811 C C . TYR A 1 93 ? 8.890 -1.724 -14.732 1.00 89.00 93 TYR A C 1
ATOM 813 O O . TYR A 1 93 ? 8.610 -2.881 -14.422 1.00 89.00 93 TYR A O 1
ATOM 821 N N . GLU A 1 94 ? 8.770 -1.296 -15.991 1.00 82.12 94 GLU A N 1
ATOM 822 C CA . GLU A 1 94 ? 8.277 -2.146 -17.090 1.00 82.12 94 GLU A CA 1
ATOM 823 C C . GLU A 1 94 ? 9.241 -3.301 -17.407 1.00 82.12 94 GLU A C 1
ATOM 825 O O . GLU A 1 94 ? 8.822 -4.401 -17.778 1.00 82.12 94 GLU A O 1
ATOM 830 N N . LYS A 1 95 ? 10.548 -3.058 -17.276 1.00 80.00 95 LYS A N 1
ATOM 831 C CA . LYS A 1 95 ? 11.597 -4.046 -17.541 1.00 80.00 95 LYS A CA 1
ATOM 832 C C . LYS A 1 95 ? 12.638 -4.004 -16.438 1.00 80.00 95 LYS A C 1
ATOM 834 O O . LYS A 1 95 ? 13.195 -2.953 -16.158 1.00 80.00 95 LYS A O 1
ATOM 839 N N . GLY A 1 96 ? 12.942 -5.171 -15.872 1.00 68.44 96 GLY A N 1
ATOM 840 C CA . GLY A 1 96 ? 14.017 -5.313 -14.891 1.00 68.44 96 GLY A CA 1
ATOM 841 C C . GLY A 1 96 ? 13.722 -4.566 -13.593 1.00 68.44 96 GLY A C 1
ATOM 842 O O . GLY A 1 96 ? 14.412 -3.608 -13.260 1.00 68.44 96 GLY A O 1
ATOM 843 N N . GLN A 1 97 ? 12.700 -5.019 -12.860 1.00 77.44 97 GLN A N 1
ATOM 844 C CA . GLN A 1 97 ? 12.392 -4.503 -11.530 1.00 77.44 97 GLN A CA 1
ATOM 845 C C . GLN A 1 97 ? 13.655 -4.507 -10.651 1.00 77.44 97 GLN A C 1
ATOM 847 O O . GLN A 1 97 ? 14.288 -5.544 -10.465 1.00 77.44 97 GLN A O 1
ATOM 852 N N . LYS A 1 98 ? 14.013 -3.338 -10.108 1.00 70.56 98 LYS A N 1
ATOM 853 C CA . LYS A 1 98 ? 15.259 -3.149 -9.349 1.00 70.56 98 LYS A CA 1
ATOM 854 C C . LYS A 1 98 ? 15.177 -3.629 -7.895 1.00 70.56 98 LYS A C 1
ATOM 856 O O . LYS A 1 98 ? 16.193 -4.010 -7.325 1.00 70.56 98 LYS A O 1
ATOM 861 N N . TYR A 1 99 ? 13.981 -3.606 -7.308 1.00 74.06 99 TYR A N 1
ATOM 862 C CA . TYR A 1 99 ? 13.730 -3.912 -5.896 1.00 74.06 99 TYR A CA 1
ATOM 863 C C . TYR A 1 99 ? 12.561 -4.884 -5.751 1.00 74.06 99 TYR A C 1
ATOM 865 O O . TYR A 1 99 ? 11.624 -4.841 -6.543 1.00 74.06 99 TYR A O 1
ATOM 873 N N . GLY A 1 100 ? 12.595 -5.734 -4.725 1.00 72.19 100 GLY A N 1
ATOM 874 C CA . GLY A 1 100 ? 11.487 -6.637 -4.410 1.00 72.19 100 GLY A CA 1
ATOM 875 C C . GLY A 1 100 ? 11.334 -7.842 -5.331 1.00 72.19 100 GLY A C 1
ATOM 876 O O . GLY A 1 100 ? 10.259 -8.424 -5.362 1.00 72.19 100 GLY A O 1
ATOM 877 N N . ILE A 1 101 ? 12.392 -8.248 -6.042 1.00 77.31 101 ILE A N 1
ATOM 878 C CA . ILE A 1 101 ? 12.380 -9.426 -6.932 1.00 77.31 101 ILE A CA 1
ATOM 879 C C . ILE A 1 101 ? 11.893 -10.684 -6.193 1.00 77.31 101 ILE A C 1
ATOM 881 O O . ILE A 1 101 ? 11.110 -11.448 -6.752 1.00 77.31 101 ILE A O 1
ATOM 885 N N . ASP A 1 102 ? 12.278 -10.844 -4.925 1.00 83.06 102 ASP A N 1
ATOM 886 C CA . ASP A 1 102 ? 11.873 -11.976 -4.081 1.00 83.06 102 ASP A CA 1
ATOM 887 C C . ASP A 1 102 ? 10.470 -11.821 -3.458 1.00 83.06 102 ASP A C 1
ATOM 889 O O . ASP A 1 102 ? 9.968 -12.748 -2.826 1.00 83.06 102 ASP A O 1
ATOM 893 N N . PHE A 1 103 ? 9.821 -10.663 -3.636 1.00 85.25 103 PHE A N 1
ATOM 894 C CA . PHE A 1 103 ? 8.514 -10.335 -3.058 1.00 85.25 103 PHE A CA 1
ATOM 895 C C . PHE A 1 103 ? 7.439 -10.181 -4.140 1.00 85.25 103 PHE A C 1
ATOM 897 O O . PHE A 1 103 ? 6.499 -10.969 -4.214 1.00 85.25 103 PHE A O 1
ATOM 904 N N . PHE A 1 104 ? 7.560 -9.155 -4.982 1.00 91.31 104 PHE A N 1
ATOM 905 C CA . PHE A 1 104 ? 6.669 -8.872 -6.101 1.00 91.31 104 PHE A CA 1
ATOM 906 C C . PHE A 1 104 ? 7.337 -7.889 -7.075 1.00 91.31 104 PHE A C 1
ATOM 908 O O . PHE A 1 104 ? 8.067 -6.982 -6.680 1.00 91.31 104 PHE A O 1
ATOM 915 N N . THR A 1 105 ? 7.050 -8.035 -8.368 1.00 90.94 105 THR A N 1
ATOM 916 C CA . THR A 1 105 ? 7.661 -7.214 -9.432 1.00 90.94 105 THR A CA 1
ATOM 917 C C . THR A 1 105 ? 6.664 -6.384 -10.234 1.00 90.94 105 THR A C 1
ATOM 919 O O . THR A 1 105 ? 7.056 -5.637 -11.122 1.00 90.94 105 THR A O 1
ATOM 922 N N . ASN A 1 106 ? 5.374 -6.516 -9.935 1.00 92.75 106 ASN A N 1
ATOM 923 C CA . ASN A 1 106 ? 4.277 -5.794 -10.571 1.00 92.75 106 ASN A CA 1
ATOM 924 C C . ASN A 1 106 ? 3.090 -5.694 -9.603 1.00 92.75 106 ASN A C 1
ATOM 926 O O . ASN A 1 106 ? 3.078 -6.346 -8.550 1.00 92.75 106 ASN A O 1
ATOM 930 N N . LEU A 1 107 ? 2.074 -4.918 -9.986 1.00 95.00 107 LEU A N 1
ATOM 931 C CA . LEU A 1 107 ? 0.883 -4.699 -9.172 1.00 95.00 107 LEU A CA 1
ATOM 932 C C . LEU A 1 107 ? 0.147 -5.994 -8.836 1.00 95.00 107 LEU A C 1
ATOM 934 O O . LEU A 1 107 ? -0.250 -6.203 -7.696 1.00 95.00 107 LEU A O 1
ATOM 938 N N . ALA A 1 108 ? -0.002 -6.894 -9.810 1.00 95.06 108 ALA A N 1
ATOM 939 C CA . ALA A 1 108 ? -0.680 -8.168 -9.596 1.00 95.06 108 ALA A CA 1
ATOM 940 C C . ALA A 1 108 ? 0.036 -9.033 -8.543 1.00 95.06 108 ALA A C 1
ATOM 942 O O . ALA A 1 108 ? -0.617 -9.729 -7.766 1.00 95.06 108 ALA A O 1
ATOM 943 N N . GLY A 1 109 ? 1.370 -8.986 -8.498 1.00 94.81 109 GLY A N 1
ATOM 944 C CA . GLY A 1 109 ? 2.167 -9.616 -7.448 1.00 94.81 109 GLY A CA 1
ATOM 945 C C . GLY A 1 109 ? 1.927 -8.972 -6.084 1.00 94.81 109 GLY A C 1
ATOM 946 O O . GLY A 1 109 ? 1.689 -9.685 -5.113 1.00 94.81 109 GLY A O 1
ATOM 947 N N . PHE A 1 110 ? 1.911 -7.638 -6.020 1.00 95.50 110 PHE A N 1
ATOM 948 C CA . PHE A 1 110 ? 1.624 -6.917 -4.779 1.00 95.50 110 PHE A CA 1
ATOM 949 C C . PHE A 1 110 ? 0.221 -7.221 -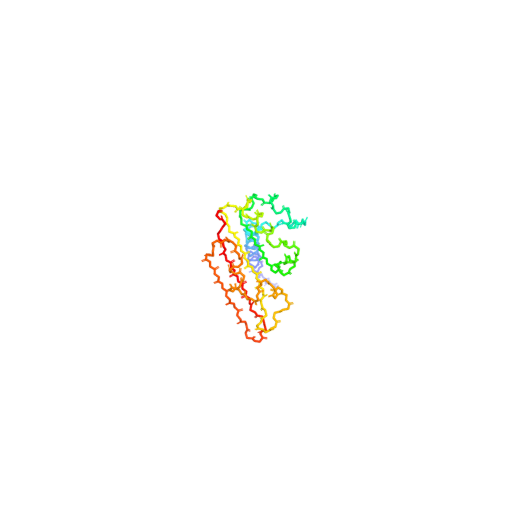4.239 1.00 95.50 110 PHE A C 1
ATOM 951 O O . PHE A 1 110 ? 0.072 -7.539 -3.063 1.00 95.50 110 PHE A O 1
ATOM 958 N N . ILE A 1 111 ? -0.799 -7.197 -5.101 1.00 97.56 111 ILE A N 1
ATOM 959 C CA . ILE A 1 111 ? -2.189 -7.518 -4.746 1.00 97.56 111 ILE A CA 1
ATOM 960 C C . ILE A 1 111 ? -2.291 -8.918 -4.130 1.00 97.56 111 ILE A C 1
ATOM 962 O O . ILE A 1 111 ? -3.024 -9.103 -3.167 1.00 97.56 111 ILE A O 1
ATOM 966 N N . LYS A 1 112 ? -1.546 -9.902 -4.653 1.00 96.38 112 LYS A N 1
ATOM 967 C CA . LYS A 1 112 ? -1.513 -11.264 -4.091 1.00 96.38 112 LYS A CA 1
ATOM 968 C C . LYS A 1 112 ? -0.819 -11.337 -2.731 1.00 96.38 112 LYS A C 1
ATOM 970 O O . LYS A 1 112 ? -1.165 -12.204 -1.936 1.00 96.38 112 LYS A O 1
ATOM 975 N N . LEU A 1 113 ? 0.182 -10.489 -2.500 1.00 94.94 113 LEU A N 1
ATOM 976 C CA . LEU A 1 113 ? 0.907 -10.414 -1.231 1.00 94.94 113 LEU A CA 1
ATOM 977 C C . LEU A 1 113 ? 0.093 -9.687 -0.149 1.00 94.94 113 LEU A C 1
ATOM 979 O O . LEU A 1 113 ? 0.213 -10.008 1.031 1.00 94.94 113 LEU A O 1
ATOM 983 N N . CYS A 1 114 ? -0.702 -8.690 -0.537 1.00 96.81 114 CYS A N 1
ATOM 984 C CA . CYS A 1 114 ? -1.479 -7.879 0.388 1.00 96.81 114 CYS A CA 1
ATOM 985 C C . CYS A 1 114 ? -2.600 -8.717 1.042 1.00 96.81 114 CYS A C 1
ATOM 987 O O . CYS A 1 114 ? -3.413 -9.299 0.326 1.00 96.81 114 CYS A O 1
ATOM 989 N N . PRO A 1 115 ? -2.686 -8.779 2.386 1.00 97.00 115 PRO A N 1
ATOM 990 C CA . PRO A 1 115 ? -3.645 -9.651 3.072 1.00 97.00 115 PRO A CA 1
ATOM 991 C C . PRO A 1 115 ? -5.065 -9.070 3.162 1.00 97.00 115 PRO A C 1
ATOM 993 O O . PRO A 1 115 ? -5.944 -9.685 3.762 1.00 97.00 115 PRO A O 1
ATOM 996 N N . PHE A 1 116 ? -5.286 -7.871 2.626 1.00 98.12 116 PHE A N 1
ATOM 997 C CA . PHE A 1 116 ? -6.538 -7.129 2.736 1.00 98.12 116 PHE A CA 1
ATOM 998 C C . PHE A 1 116 ? -7.434 -7.344 1.508 1.00 98.12 116 PHE A C 1
ATOM 1000 O O . PHE A 1 116 ? -6.955 -7.665 0.420 1.00 98.12 116 PHE A O 1
ATOM 1007 N N . GLU A 1 117 ? -8.744 -7.138 1.660 1.00 97.88 117 GLU A N 1
ATOM 1008 C CA . GLU A 1 117 ? -9.706 -7.274 0.560 1.00 97.88 117 GLU A CA 1
ATOM 1009 C C . GLU A 1 117 ? -9.467 -6.170 -0.483 1.00 97.88 117 GLU A C 1
ATOM 1011 O O . GLU A 1 117 ? -9.616 -4.988 -0.180 1.00 97.88 117 GLU A O 1
ATOM 1016 N N . LEU A 1 118 ? -9.111 -6.531 -1.718 1.00 98.50 118 LEU A N 1
ATOM 1017 C CA . LEU A 1 118 ? -8.968 -5.564 -2.809 1.00 98.50 118 LEU A CA 1
ATOM 1018 C C . LEU A 1 118 ? -10.334 -4.986 -3.204 1.00 98.50 118 LEU A C 1
ATOM 1020 O O . LEU A 1 118 ? -11.229 -5.727 -3.605 1.00 98.50 118 LEU A O 1
ATOM 1024 N N . ILE A 1 119 ? -10.456 -3.659 -3.179 1.00 98.56 119 ILE A N 1
ATOM 1025 C CA . ILE A 1 119 ? -11.667 -2.934 -3.592 1.00 98.56 119 ILE A CA 1
ATOM 1026 C C . ILE A 1 119 ? -11.531 -2.402 -5.014 1.00 98.56 119 ILE A C 1
ATOM 1028 O O . ILE A 1 119 ? -12.441 -2.538 -5.833 1.00 98.56 119 ILE A O 1
ATOM 1032 N N . SER A 1 120 ? -10.398 -1.775 -5.317 1.00 98.44 120 SER A N 1
ATOM 1033 C CA . SER A 1 120 ? -10.127 -1.222 -6.639 1.00 98.44 120 SER A CA 1
ATOM 1034 C C . SER A 1 120 ? -8.633 -1.074 -6.877 1.00 98.44 120 SER A C 1
ATOM 1036 O O . SER A 1 120 ? -7.839 -0.983 -5.939 1.00 98.44 120 SER A O 1
ATOM 1038 N N . PHE A 1 121 ? -8.256 -1.036 -8.152 1.00 98.44 121 PHE A N 1
ATOM 1039 C CA . PHE A 1 121 ? -6.902 -0.714 -8.562 1.00 98.44 121 PHE A CA 1
ATOM 1040 C C . PHE A 1 121 ? -6.887 0.017 -9.903 1.00 98.44 121 PHE A C 1
ATOM 1042 O O . PHE A 1 121 ? -7.835 -0.072 -10.689 1.00 98.44 121 PHE A O 1
ATOM 1049 N N . SER A 1 122 ? -5.796 0.723 -10.165 1.00 97.69 122 SER A N 1
ATOM 1050 C CA . SER A 1 122 ? -5.492 1.325 -11.454 1.00 97.69 122 SER A CA 1
ATOM 1051 C C . SER A 1 122 ? -4.007 1.196 -11.771 1.00 97.69 122 SER A C 1
ATOM 1053 O O . SER A 1 122 ? -3.153 1.204 -10.884 1.00 97.69 122 SER A O 1
ATOM 1055 N N . GLU A 1 123 ? -3.717 1.093 -13.064 1.00 97.00 123 GLU A N 1
ATOM 1056 C CA . GLU A 1 123 ? -2.373 1.156 -13.627 1.00 97.00 123 GLU A CA 1
ATOM 1057 C C . GLU A 1 123 ? -2.375 2.216 -14.722 1.00 97.00 123 GLU A C 1
ATOM 1059 O O . GLU A 1 123 ? -3.250 2.225 -15.592 1.00 97.00 123 GLU A O 1
ATOM 1064 N N . THR A 1 124 ? -1.407 3.123 -14.682 1.00 95.50 124 THR A N 1
ATOM 1065 C CA . THR A 1 124 ? -1.238 4.166 -15.691 1.00 95.50 124 THR A CA 1
ATOM 1066 C C . THR A 1 124 ? 0.176 4.119 -16.236 1.00 95.50 124 THR A C 1
ATOM 1068 O O . THR A 1 124 ? 1.157 4.189 -15.497 1.00 95.50 124 THR A O 1
ATOM 1071 N N . LYS A 1 125 ? 0.277 4.029 -17.563 1.00 93.62 125 LYS A N 1
ATOM 1072 C CA . LYS A 1 125 ? 1.537 4.135 -18.292 1.00 93.62 125 LYS A CA 1
ATOM 1073 C C . LYS A 1 125 ? 1.533 5.412 -19.118 1.00 93.62 125 LYS A C 1
ATOM 1075 O O . LYS A 1 125 ? 0.712 5.567 -20.022 1.00 93.62 125 LYS A O 1
ATOM 1080 N N . TYR A 1 126 ? 2.486 6.294 -18.847 1.00 89.44 126 TYR A N 1
ATOM 1081 C CA . TYR A 1 126 ? 2.680 7.495 -19.651 1.00 89.44 126 TYR A CA 1
ATOM 1082 C C . TYR A 1 126 ? 3.567 7.202 -20.868 1.00 89.44 126 TYR A C 1
ATOM 1084 O O . TYR A 1 126 ? 4.560 6.477 -20.745 1.00 89.44 126 TYR A O 1
ATOM 1092 N N . PRO A 1 127 ? 3.258 7.768 -22.049 1.00 90.38 127 PRO A N 1
ATOM 1093 C CA . PRO A 1 127 ? 4.139 7.676 -23.206 1.00 90.38 127 PRO A CA 1
ATOM 1094 C C . PRO A 1 127 ? 5.550 8.180 -22.871 1.00 90.38 127 PRO A C 1
ATOM 1096 O O . PRO A 1 127 ? 5.712 9.290 -22.373 1.00 90.38 127 PRO A O 1
ATOM 1099 N N . GLY A 1 128 ? 6.568 7.362 -23.146 1.00 87.25 128 GLY A N 1
ATOM 1100 C CA . GLY A 1 128 ? 7.971 7.691 -22.867 1.00 87.25 128 GLY A CA 1
ATOM 1101 C C . GLY A 1 128 ? 8.452 7.388 -21.442 1.00 87.25 128 GLY A C 1
ATOM 1102 O O . GLY A 1 128 ? 9.637 7.559 -21.178 1.00 87.25 128 GLY A O 1
ATOM 1103 N N . SER A 1 129 ? 7.579 6.915 -20.546 1.00 88.56 129 SER A N 1
ATOM 1104 C CA . SER A 1 129 ? 7.963 6.415 -19.220 1.00 88.56 129 SER A CA 1
ATOM 1105 C C . SER A 1 129 ? 8.310 4.925 -19.276 1.00 88.56 129 SER A C 1
ATOM 1107 O O . SER A 1 129 ? 7.590 4.140 -19.898 1.00 88.56 129 SER A O 1
ATOM 1109 N N . GLU A 1 130 ? 9.375 4.533 -18.575 1.00 89.50 130 GLU A N 1
ATOM 1110 C CA . GLU A 1 130 ? 9.698 3.124 -18.288 1.00 89.50 130 GLU A CA 1
ATOM 1111 C C . GLU A 1 130 ? 9.010 2.612 -17.011 1.00 89.50 130 GLU A C 1
ATOM 1113 O O . GLU A 1 130 ? 9.145 1.440 -16.659 1.00 89.50 130 GLU A O 1
ATOM 1118 N N . ASN A 1 131 ? 8.251 3.478 -16.335 1.00 90.94 131 ASN A N 1
ATOM 1119 C CA . ASN A 1 131 ? 7.521 3.164 -15.116 1.00 90.94 131 ASN A CA 1
ATOM 1120 C C . ASN A 1 131 ? 6.014 3.074 -15.368 1.00 90.94 131 ASN A C 1
ATOM 1122 O O . ASN A 1 131 ? 5.451 3.804 -16.193 1.00 90.94 131 ASN A O 1
ATOM 1126 N N . ILE A 1 132 ? 5.372 2.217 -14.585 1.00 93.62 132 ILE A N 1
ATOM 1127 C CA . ILE A 1 132 ? 3.927 2.076 -14.457 1.00 93.62 132 ILE A CA 1
ATOM 1128 C C . ILE A 1 132 ? 3.548 2.642 -13.090 1.00 93.62 132 ILE A C 1
ATOM 1130 O O . ILE A 1 132 ? 4.014 2.154 -12.059 1.00 93.62 132 ILE A O 1
ATOM 1134 N N . GLU A 1 133 ? 2.718 3.679 -13.086 1.00 95.19 133 GLU A N 1
ATOM 1135 C CA . GLU A 1 133 ? 2.152 4.240 -11.862 1.00 95.19 133 GLU A CA 1
ATOM 1136 C C . GLU A 1 133 ? 0.925 3.438 -11.463 1.00 95.19 133 GLU A C 1
ATOM 1138 O O . GLU A 1 133 ? 0.053 3.171 -12.294 1.00 95.19 133 GLU A O 1
ATOM 1143 N N . THR A 1 134 ? 0.851 3.056 -10.192 1.00 97.00 134 THR A N 1
ATOM 1144 C CA . THR A 1 134 ? -0.247 2.234 -9.695 1.00 97.00 134 THR A CA 1
ATOM 1145 C C . THR A 1 134 ? -0.884 2.847 -8.466 1.00 97.00 134 THR A C 1
ATOM 1147 O O . THR A 1 134 ? -0.218 3.518 -7.674 1.00 97.00 134 THR A O 1
ATOM 1150 N N . SER A 1 135 ? -2.182 2.605 -8.318 1.00 98.12 135 SER A N 1
ATOM 1151 C CA . SER A 1 135 ? -2.928 2.903 -7.103 1.00 98.12 135 SER A CA 1
ATOM 1152 C C . SER A 1 135 ? -3.843 1.728 -6.792 1.00 98.12 135 SER A C 1
ATOM 1154 O O . SER A 1 135 ? -4.559 1.252 -7.671 1.00 98.12 135 SER A O 1
ATOM 1156 N N . CYS A 1 136 ? -3.813 1.247 -5.557 1.00 98.19 136 CYS A N 1
ATOM 1157 C CA . CYS A 1 136 ? -4.718 0.227 -5.046 1.00 98.19 136 CYS A CA 1
ATOM 1158 C C . CYS A 1 136 ? -5.429 0.729 -3.798 1.00 98.19 136 CYS A C 1
ATOM 1160 O O . CYS A 1 136 ? -4.846 1.436 -2.976 1.00 98.19 136 CYS A O 1
ATOM 1162 N N . ILE A 1 137 ? -6.673 0.298 -3.630 1.00 98.56 137 ILE A N 1
ATOM 1163 C CA . ILE A 1 137 ? -7.445 0.501 -2.411 1.00 98.56 137 ILE A CA 1
ATOM 1164 C C . ILE A 1 137 ? -7.863 -0.869 -1.899 1.00 98.56 137 ILE A C 1
ATOM 1166 O O . ILE A 1 137 ? -8.510 -1.640 -2.612 1.00 98.56 137 ILE A O 1
ATOM 1170 N N . PHE A 1 138 ? -7.521 -1.143 -0.648 1.00 98.69 138 PHE A N 1
ATOM 1171 C CA . PHE A 1 138 ? -7.909 -2.345 0.068 1.00 98.69 138 PHE A CA 1
ATOM 1172 C C . PHE A 1 138 ? -8.748 -1.990 1.290 1.00 98.69 138 PHE A C 1
ATOM 1174 O O . PHE A 1 138 ? -8.544 -0.949 1.918 1.00 98.69 138 PHE A O 1
ATOM 1181 N N . LYS A 1 139 ? -9.676 -2.869 1.648 1.00 98.38 139 LYS A N 1
ATOM 1182 C CA . LYS A 1 139 ? -10.491 -2.770 2.855 1.00 98.38 139 LYS A CA 1
ATOM 1183 C C . LYS A 1 139 ? -9.873 -3.602 3.976 1.00 98.38 139 LYS A C 1
ATOM 1185 O O . LYS A 1 139 ? -9.473 -4.748 3.768 1.00 98.38 139 LYS A O 1
ATOM 1190 N N . ILE A 1 140 ? -9.769 -2.990 5.153 1.00 97.31 140 ILE A N 1
ATOM 1191 C CA . ILE A 1 140 ? -9.144 -3.575 6.342 1.00 97.31 140 ILE A CA 1
ATOM 1192 C C . ILE A 1 140 ? -10.256 -4.149 7.229 1.00 97.31 140 ILE A C 1
ATOM 1194 O O . ILE A 1 140 ? -10.949 -3.389 7.912 1.00 97.31 140 ILE A O 1
ATOM 1198 N N . ASP A 1 141 ? -10.434 -5.471 7.211 1.00 88.88 141 ASP A N 1
ATOM 1199 C CA . ASP A 1 141 ? -11.524 -6.174 7.912 1.00 88.88 141 ASP A CA 1
ATOM 1200 C C . ASP A 1 141 ? -11.203 -6.683 9.318 1.00 88.88 141 ASP A C 1
ATOM 1202 O O . ASP A 1 141 ? -10.049 -7.023 9.652 1.00 88.88 141 ASP A O 1
#

Sequence (141 aa):
MVFILPFFEILLEQKWLELISLRLQYERQKNTLAIWIFFCDDIEFLGKYSEYKNIMFSELTWYILEDNKLLYAFENIAKHFKGGYFIHNLQFYEKGQKYGIDFFTNLAGFIKLCPFELISFSETKYPGSENIETSCIFKID

Foldseek 3Di:
DDDDDDDDPVVVVVVVVVVVVVVVVVVVVVVVPPDDDDDDDDLLVVLVVLVPLEEEDAQCCQVQVPPCSVVSSLVSNLVRNAQYKYKYKHKAFQPDGPGCPVQDRDPVSVVVNRPFAWDDKDWDDDVPDRIIIMMTMGHRD

Organism: NCBI:txid1049986

Radius of gyration: 25.36 Å; chains: 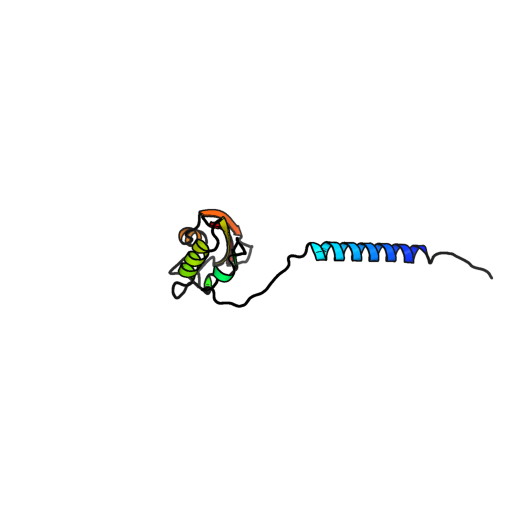1; bounding box: 31×89×41 Å